Protein AF-A0A1B6GP82-F1 (afdb_monomer_lite)

Sequence (136 aa):
YDTIVSVLEVCSRIKTTEEKLFDLYRNDVAEAGSGKEQFNHHVKYNGYLEKLLQLLKVDLGKAVLPSMIPKTVEDGGPSFLNLEPEKIASSFNWSSEHLNYFKKLRNETISLWKTLEENMSYETVEESNSVSSNDN

Secondary structure (DSSP, 8-state):
------HHHHHHHHHHHHHHHHHHHHS--TTS--HHHHHHHHHHHHHHHHHHHHHHHHHTTS---GGGS-GGGSSS--GGGGS-HHHHHHHTT--HHHHHHHHHHHHHHHHHHHHHHHHHHHHHHHHHTSS-----

Organism: NCBI:txid1464854

pLDDT: mean 73.89, std 16.88, range [34.38, 93.44]

Radius of gyration: 18.1 Å; chains: 1; bounding box: 48×35×62 Å

Structure (mmCIF, N/CA/C/O backbone):
data_AF-A0A1B6GP82-F1
#
_entry.id   AF-A0A1B6GP82-F1
#
loop_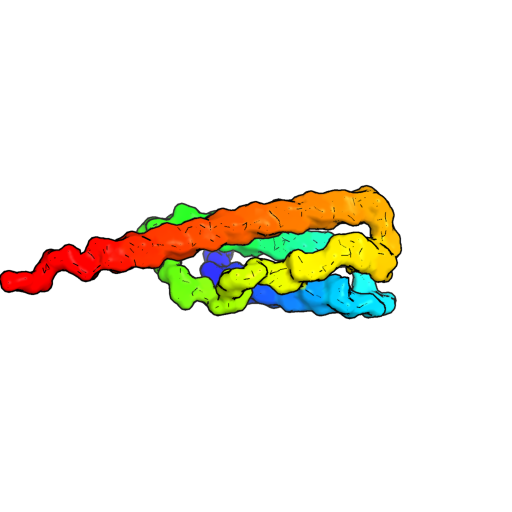
_atom_site.group_PDB
_atom_site.id
_atom_site.type_symbol
_atom_site.label_atom_id
_atom_site.label_alt_id
_atom_site.label_comp_id
_atom_site.label_asym_id
_atom_site.label_entity_id
_atom_site.label_seq_id
_atom_site.pdbx_PDB_ins_code
_atom_site.Cartn_x
_atom_site.Cartn_y
_atom_site.Cartn_z
_atom_site.occupancy
_atom_site.B_iso_or_equiv
_atom_site.auth_seq_id
_atom_site.auth_comp_id
_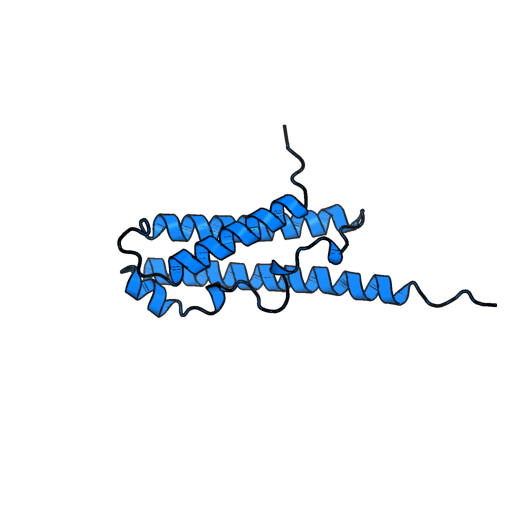atom_site.auth_asym_id
_atom_site.auth_atom_id
_atom_site.pdbx_PDB_model_num
ATOM 1 N N . TYR A 1 1 ? -11.193 24.400 2.597 1.00 34.38 1 TYR A N 1
ATOM 2 C CA . TYR A 1 1 ? -12.223 23.349 2.578 1.00 34.38 1 TYR A CA 1
ATOM 3 C C . TYR A 1 1 ? -11.522 22.031 2.849 1.00 34.38 1 TYR A C 1
ATOM 5 O O . TYR A 1 1 ? -11.133 21.361 1.903 1.00 34.38 1 TYR A O 1
ATOM 13 N N . ASP A 1 2 ? -11.282 21.705 4.120 1.00 40.44 2 ASP A N 1
ATOM 14 C CA . ASP A 1 2 ? -10.832 20.362 4.495 1.00 40.44 2 ASP A CA 1
ATOM 15 C C . ASP A 1 2 ? -12.055 19.456 4.473 1.00 40.44 2 ASP A C 1
ATOM 17 O O . ASP A 1 2 ? -12.920 19.519 5.346 1.00 40.44 2 ASP A O 1
ATOM 21 N N . THR A 1 3 ? -12.194 18.683 3.402 1.00 48.12 3 THR A N 1
ATOM 22 C CA . THR A 1 3 ? -13.202 17.631 3.339 1.00 48.12 3 THR A CA 1
ATOM 23 C C . THR A 1 3 ? -12.808 16.598 4.387 1.00 48.12 3 THR A C 1
ATOM 25 O O . THR A 1 3 ? -11.746 15.983 4.274 1.00 48.12 3 THR A O 1
ATOM 28 N N . ILE A 1 4 ? -13.628 16.435 5.426 1.00 57.75 4 ILE A N 1
ATOM 29 C CA . ILE A 1 4 ? -13.496 15.325 6.370 1.00 57.75 4 ILE A CA 1
ATOM 30 C C . ILE A 1 4 ? -13.650 14.047 5.541 1.00 57.75 4 ILE A C 1
ATOM 32 O O . ILE A 1 4 ? -14.747 13.699 5.112 1.00 57.75 4 ILE A O 1
ATOM 36 N N . VAL A 1 5 ? -12.525 13.406 5.231 1.00 66.75 5 VAL A N 1
ATOM 37 C CA . VAL A 1 5 ? -12.496 12.123 4.527 1.00 66.75 5 VAL A CA 1
ATOM 38 C C . VAL A 1 5 ? -12.845 11.061 5.558 1.00 66.75 5 VAL A C 1
ATOM 40 O O . VAL A 1 5 ? -12.137 10.928 6.553 1.00 66.75 5 VAL A O 1
ATOM 43 N N . SER A 1 6 ? -13.934 10.329 5.330 1.00 77.56 6 SER A N 1
ATOM 44 C CA . SER A 1 6 ? -14.381 9.282 6.256 1.00 77.56 6 SER A CA 1
ATOM 45 C C . SER A 1 6 ? -13.417 8.090 6.281 1.00 77.56 6 SER A C 1
ATOM 47 O O . SER A 1 6 ? -12.743 7.808 5.287 1.00 77.56 6 SER A O 1
ATOM 49 N N . VAL A 1 7 ? -13.401 7.340 7.388 1.00 78.69 7 VAL A N 1
ATOM 50 C CA . VAL A 1 7 ? -12.649 6.075 7.516 1.00 78.69 7 VAL A CA 1
ATOM 51 C C . VAL A 1 7 ? -12.961 5.123 6.356 1.00 78.69 7 VAL A C 1
ATOM 53 O O . VAL A 1 7 ? -12.046 4.608 5.719 1.00 78.69 7 VAL A O 1
ATOM 56 N N . LEU A 1 8 ? -14.242 4.972 5.999 1.00 78.75 8 LEU A N 1
ATOM 57 C CA . LEU A 1 8 ? -14.683 4.125 4.884 1.00 78.75 8 LEU A CA 1
ATOM 58 C C . LEU A 1 8 ? -14.086 4.554 3.538 1.00 78.75 8 LEU A C 1
ATOM 60 O O . LEU A 1 8 ? -13.687 3.711 2.733 1.00 78.75 8 LEU A O 1
ATOM 64 N N . GLU A 1 9 ? -13.994 5.861 3.289 1.00 83.88 9 GLU A N 1
ATOM 65 C CA . GLU A 1 9 ? -13.390 6.387 2.065 1.00 83.88 9 GLU A CA 1
ATOM 66 C C . GLU A 1 9 ? -11.885 6.095 2.012 1.00 83.88 9 GLU A C 1
ATOM 68 O O . GLU A 1 9 ? -11.373 5.702 0.961 1.00 83.88 9 GLU A O 1
ATOM 73 N N . VAL A 1 10 ? -11.172 6.235 3.136 1.00 87.00 10 VAL A N 1
ATOM 74 C CA . VAL A 1 10 ? -9.744 5.886 3.208 1.00 87.00 10 VAL A CA 1
ATOM 75 C C . VAL A 1 10 ? -9.541 4.389 2.984 1.00 87.00 10 VAL A C 1
ATOM 77 O O . VAL A 1 10 ? -8.726 4.017 2.142 1.00 87.00 10 VAL A O 1
ATOM 80 N N . CYS A 1 11 ? -10.323 3.532 3.639 1.00 84.19 11 CYS A N 1
ATOM 81 C CA . CYS A 1 11 ? -10.251 2.083 3.451 1.00 84.19 11 CYS A CA 1
ATOM 82 C C . CYS A 1 11 ? -10.537 1.659 2.002 1.00 84.19 11 CYS A C 1
ATOM 84 O O . CYS A 1 11 ? -9.839 0.810 1.449 1.00 84.19 11 CYS A O 1
ATOM 86 N N . SER A 1 12 ? -11.518 2.287 1.347 1.00 84.50 12 SER A N 1
ATOM 87 C CA . SER A 1 12 ? -11.811 2.049 -0.072 1.00 84.50 12 SER A CA 1
ATOM 88 C C . SER A 1 12 ? -10.622 2.408 -0.977 1.00 84.50 12 SER A C 1
ATOM 90 O O . SER A 1 12 ? -10.271 1.661 -1.897 1.00 84.50 12 SER A O 1
ATOM 92 N N . ARG A 1 13 ? -9.934 3.520 -0.681 1.00 89.81 13 ARG A N 1
ATOM 93 C CA . ARG A 1 13 ? -8.722 3.937 -1.405 1.00 89.81 13 ARG A CA 1
ATOM 94 C C . ARG A 1 13 ? -7.539 3.004 -1.164 1.00 89.81 13 ARG A C 1
ATOM 96 O O . ARG A 1 13 ? -6.810 2.734 -2.119 1.00 89.81 13 ARG A O 1
ATOM 103 N N . ILE A 1 14 ? -7.367 2.504 0.063 1.00 89.00 14 ILE A N 1
ATOM 104 C CA . ILE A 1 14 ? -6.367 1.477 0.401 1.00 89.00 14 ILE A CA 1
ATOM 105 C C . ILE A 1 14 ? -6.603 0.250 -0.474 1.00 89.00 14 ILE A C 1
ATOM 107 O O . ILE A 1 14 ? -5.721 -0.101 -1.252 1.00 89.00 14 ILE A O 1
ATOM 111 N N . LYS A 1 15 ? -7.815 -0.318 -0.437 1.00 86.00 15 LYS A N 1
ATOM 112 C CA . LYS A 1 15 ? -8.183 -1.507 -1.217 1.00 86.00 15 LYS A CA 1
ATOM 113 C C . LYS A 1 15 ? -7.929 -1.326 -2.713 1.00 86.00 15 LYS A C 1
ATOM 115 O O . LYS A 1 15 ? -7.219 -2.117 -3.322 1.00 86.00 15 LYS A O 1
ATOM 120 N N . THR A 1 16 ? -8.455 -0.246 -3.290 1.00 88.31 16 THR A N 1
ATOM 121 C CA . THR A 1 16 ? -8.308 0.036 -4.729 1.00 88.31 16 THR A CA 1
ATOM 122 C C . THR A 1 16 ? -6.834 0.171 -5.127 1.00 88.31 16 THR A C 1
ATOM 124 O O . THR A 1 16 ? -6.419 -0.261 -6.201 1.00 88.31 16 THR A O 1
ATOM 127 N N . THR A 1 17 ? -6.022 0.795 -4.269 1.00 89.94 17 THR A N 1
ATOM 128 C CA . THR A 1 17 ? -4.592 0.981 -4.542 1.00 89.94 17 THR A CA 1
ATOM 129 C C . THR A 1 17 ? -3.817 -0.324 -4.369 1.00 89.94 17 THR A C 1
ATOM 131 O O . THR A 1 17 ? -2.895 -0.569 -5.141 1.00 89.94 17 THR A O 1
ATOM 134 N N . GLU A 1 18 ? -4.193 -1.164 -3.404 1.00 88.75 18 GLU A N 1
ATOM 135 C CA . GLU A 1 18 ? -3.603 -2.487 -3.204 1.00 88.75 18 GLU A CA 1
ATOM 136 C C . GLU A 1 18 ? -3.832 -3.398 -4.405 1.00 88.75 18 GLU A C 1
ATOM 138 O O . GLU A 1 18 ? -2.868 -3.940 -4.936 1.00 88.75 18 GLU A O 1
ATOM 143 N N . GLU A 1 19 ? -5.083 -3.516 -4.863 1.00 86.12 19 GLU A N 1
ATOM 144 C CA . GLU A 1 19 ? -5.450 -4.312 -6.039 1.00 86.12 19 GLU A CA 1
ATOM 145 C C . GLU A 1 19 ? -4.634 -3.859 -7.255 1.00 86.12 19 GLU A C 1
ATOM 147 O O . GLU A 1 19 ? -4.006 -4.671 -7.934 1.00 86.12 19 GLU A O 1
ATOM 152 N N . LYS A 1 20 ? -4.522 -2.538 -7.456 1.00 86.50 20 LYS A N 1
ATOM 153 C CA . LYS A 1 20 ? -3.714 -1.980 -8.542 1.00 86.50 20 LYS A CA 1
ATOM 154 C C . LYS A 1 20 ? -2.223 -2.296 -8.393 1.00 86.50 20 LYS A C 1
ATOM 156 O O . LYS A 1 20 ? -1.575 -2.608 -9.386 1.00 86.50 20 LYS A O 1
ATOM 161 N N . LEU A 1 21 ? -1.656 -2.206 -7.188 1.00 87.31 21 LEU A N 1
ATOM 162 C CA . LEU A 1 21 ? -0.251 -2.553 -6.938 1.00 87.31 21 LEU A CA 1
ATOM 163 C C . LEU A 1 21 ? 0.012 -4.042 -7.156 1.00 87.31 21 LEU A C 1
ATOM 165 O O . LEU A 1 21 ? 1.030 -4.399 -7.742 1.00 87.31 21 LEU A O 1
ATOM 169 N N . PHE A 1 22 ? -0.902 -4.901 -6.712 1.00 86.69 22 PHE A N 1
ATOM 170 C CA . PHE A 1 22 ? -0.805 -6.337 -6.921 1.00 86.69 22 PHE A CA 1
ATOM 171 C C . PHE A 1 22 ? -0.835 -6.680 -8.412 1.00 86.69 22 PHE A C 1
ATOM 173 O O . PHE A 1 22 ? 0.049 -7.392 -8.886 1.00 86.69 22 PHE A O 1
ATOM 180 N N . ASP A 1 23 ? -1.778 -6.111 -9.164 1.00 84.06 23 ASP A N 1
ATOM 181 C CA . ASP A 1 23 ? -1.872 -6.312 -10.610 1.00 84.06 23 ASP A CA 1
ATOM 182 C C . ASP A 1 23 ? -0.646 -5.774 -11.351 1.00 84.06 23 ASP A C 1
ATOM 184 O O . ASP A 1 23 ? -0.144 -6.441 -12.258 1.00 84.06 23 ASP A O 1
ATOM 188 N N . LEU A 1 24 ? -0.137 -4.602 -10.951 1.00 82.69 24 LEU A N 1
ATOM 189 C CA . LEU A 1 24 ? 1.073 -4.010 -11.524 1.00 82.69 24 LEU A CA 1
ATOM 190 C C . LEU A 1 24 ? 2.302 -4.882 -11.274 1.00 82.69 24 LEU A C 1
ATOM 192 O O . LEU A 1 24 ? 3.076 -5.100 -12.192 1.00 82.69 24 LEU A O 1
ATOM 196 N N . TYR A 1 25 ? 2.507 -5.378 -10.053 1.00 84.88 25 TYR A N 1
ATOM 197 C CA . TYR A 1 25 ? 3.708 -6.149 -9.725 1.00 84.88 25 TYR A CA 1
ATOM 198 C C . TYR A 1 25 ? 3.642 -7.613 -10.166 1.00 84.88 25 TYR A C 1
ATOM 200 O O . TYR A 1 25 ? 4.687 -8.236 -10.350 1.00 84.88 25 TYR A O 1
ATOM 208 N N . ARG A 1 26 ? 2.440 -8.183 -10.309 1.00 81.50 26 ARG A N 1
ATOM 209 C CA . ARG A 1 26 ? 2.250 -9.572 -10.747 1.00 81.50 26 ARG A CA 1
ATOM 210 C C . ARG A 1 26 ? 2.359 -9.728 -12.259 1.00 81.50 26 ARG A C 1
ATOM 212 O O . ARG A 1 26 ? 2.829 -10.766 -12.721 1.00 81.50 26 ARG A O 1
ATOM 219 N N . ASN A 1 27 ? 1.866 -8.755 -13.017 1.00 71.81 27 ASN A N 1
ATOM 220 C CA . ASN A 1 27 ? 1.828 -8.845 -14.466 1.00 71.81 27 ASN A CA 1
ATOM 221 C C . ASN A 1 27 ? 3.053 -8.136 -15.056 1.00 71.81 27 ASN A C 1
ATOM 223 O O . ASN A 1 27 ? 3.270 -6.952 -14.814 1.00 71.81 27 ASN A O 1
ATOM 227 N N . ASP A 1 28 ? 3.825 -8.854 -15.872 1.00 61.53 28 ASP A N 1
ATOM 228 C CA . ASP A 1 28 ? 4.913 -8.311 -16.699 1.00 61.53 28 ASP A CA 1
ATOM 229 C C . ASP A 1 28 ? 4.322 -7.546 -17.897 1.00 61.53 28 ASP A C 1
ATOM 231 O O . ASP A 1 28 ? 4.482 -7.906 -19.065 1.00 61.53 28 ASP A O 1
ATOM 235 N N . VAL A 1 29 ? 3.460 -6.569 -17.605 1.00 54.28 29 VAL A N 1
ATOM 236 C CA . VAL A 1 29 ? 2.734 -5.834 -18.636 1.00 54.28 29 VAL A CA 1
ATOM 237 C C . VAL A 1 29 ? 3.738 -4.936 -19.342 1.00 54.28 29 VAL A C 1
ATOM 239 O O . VAL A 1 29 ? 4.204 -3.953 -18.776 1.00 54.28 29 VAL A O 1
ATOM 242 N N . ALA A 1 30 ? 4.013 -5.235 -20.612 1.00 47.81 30 ALA A N 1
ATOM 243 C CA . ALA A 1 30 ? 4.798 -4.386 -21.511 1.00 47.81 30 ALA A CA 1
ATOM 244 C C . ALA A 1 30 ? 4.240 -2.945 -21.638 1.00 47.81 30 ALA A C 1
ATOM 246 O O . ALA A 1 30 ? 4.931 -2.056 -22.130 1.00 47.81 30 ALA A O 1
ATOM 247 N N . GLU A 1 31 ? 3.003 -2.717 -21.178 1.00 49.84 31 GLU A N 1
ATOM 248 C CA . GLU A 1 31 ? 2.322 -1.418 -21.098 1.00 49.84 31 GLU A CA 1
ATOM 249 C C . GLU A 1 31 ? 2.240 -0.829 -19.677 1.00 49.84 31 GLU A C 1
ATOM 251 O O . GLU A 1 31 ? 1.752 0.291 -19.515 1.00 49.84 31 GLU A O 1
ATOM 256 N N . ALA A 1 32 ? 2.690 -1.537 -18.634 1.00 50.09 32 ALA A N 1
ATOM 257 C CA . ALA A 1 32 ? 2.695 -0.985 -17.285 1.00 50.09 32 ALA A CA 1
ATOM 258 C C . ALA A 1 32 ? 3.711 0.151 -17.252 1.00 50.09 32 ALA A C 1
ATOM 260 O O . ALA A 1 32 ? 4.904 -0.059 -17.471 1.00 50.09 32 ALA A O 1
ATOM 261 N N . GLY A 1 33 ? 3.212 1.367 -17.032 1.00 55.97 33 GLY A N 1
ATOM 262 C CA . GLY A 1 33 ? 4.000 2.586 -17.067 1.00 55.97 33 GLY A CA 1
ATOM 263 C C . GLY A 1 33 ? 5.290 2.497 -16.252 1.00 55.97 33 GLY A C 1
ATOM 264 O O . GLY A 1 33 ? 5.460 1.645 -15.380 1.00 55.97 33 GLY A O 1
ATOM 265 N N . SER A 1 34 ? 6.214 3.411 -16.568 1.00 62.78 34 SER A N 1
ATOM 266 C CA . SER A 1 34 ? 7.568 3.491 -15.999 1.00 62.78 34 SER A CA 1
ATOM 267 C C . SER A 1 34 ? 7.612 3.173 -14.499 1.00 62.78 34 SER A C 1
ATOM 269 O O . SER A 1 34 ? 6.676 3.529 -13.787 1.00 62.78 34 SER A O 1
ATOM 271 N N . GLY A 1 35 ? 8.723 2.631 -13.980 1.00 66.62 35 GLY A N 1
ATOM 272 C CA . GLY A 1 35 ? 8.888 2.358 -12.539 1.00 66.62 35 GLY A CA 1
ATOM 273 C C . GLY A 1 35 ? 8.430 3.508 -11.621 1.00 66.62 35 GLY A C 1
ATOM 274 O O . GLY A 1 35 ? 7.875 3.276 -10.553 1.00 66.62 35 GLY A O 1
ATOM 275 N N . LYS A 1 36 ? 8.522 4.760 -12.088 1.00 72.12 36 LYS A N 1
ATOM 276 C CA . LYS A 1 36 ? 7.954 5.950 -11.438 1.00 72.12 36 LYS A CA 1
ATOM 277 C C . LYS A 1 36 ? 6.450 5.853 -11.118 1.00 72.12 36 LYS A C 1
ATOM 279 O O . LYS A 1 36 ? 6.034 6.300 -10.054 1.00 72.12 36 LYS A O 1
ATOM 284 N N . GLU A 1 37 ? 5.620 5.314 -12.007 1.00 76.88 37 GLU A N 1
ATOM 285 C CA . GLU A 1 37 ? 4.179 5.138 -11.775 1.00 76.88 37 GLU A CA 1
ATOM 286 C C . GLU A 1 37 ? 3.909 4.108 -10.672 1.00 76.88 37 GLU A C 1
ATOM 288 O O . GLU A 1 37 ? 3.084 4.351 -9.790 1.00 76.88 37 GLU A O 1
ATOM 293 N N . GLN A 1 38 ? 4.670 3.015 -10.666 1.00 77.06 38 GLN A N 1
ATOM 294 C CA . GLN A 1 38 ? 4.591 1.958 -9.654 1.00 77.06 38 GLN A CA 1
ATOM 295 C C . GLN A 1 38 ? 4.952 2.516 -8.267 1.00 77.06 38 GLN A C 1
ATOM 297 O O . GLN A 1 38 ? 4.191 2.376 -7.308 1.00 77.06 38 GLN A O 1
ATOM 302 N N . PHE A 1 39 ? 6.041 3.287 -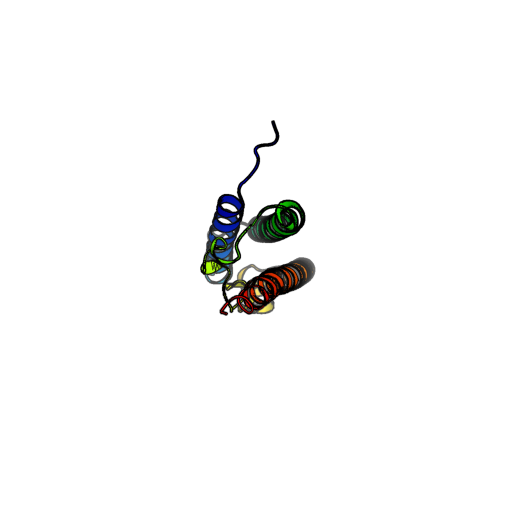8.192 1.00 84.69 39 PHE A N 1
ATOM 303 C CA . PHE A 1 39 ? 6.435 4.013 -6.984 1.00 84.69 39 PHE A CA 1
ATOM 304 C C . PHE A 1 39 ? 5.379 5.006 -6.508 1.00 84.69 39 PHE A C 1
ATOM 306 O O . PHE A 1 39 ? 5.060 5.043 -5.322 1.00 84.69 39 PHE A O 1
ATOM 313 N N . ASN A 1 40 ? 4.795 5.785 -7.419 1.00 87.31 40 ASN A N 1
ATOM 314 C CA . ASN A 1 40 ? 3.741 6.730 -7.063 1.00 87.31 40 ASN A CA 1
ATOM 315 C C . ASN A 1 40 ? 2.521 6.021 -6.460 1.00 87.31 40 ASN A C 1
ATOM 317 O O . ASN A 1 40 ? 1.892 6.559 -5.549 1.00 87.31 40 ASN A O 1
ATOM 321 N N . HIS A 1 41 ? 2.176 4.829 -6.950 1.00 88.75 41 HIS A N 1
ATOM 322 C CA . HIS A 1 41 ? 1.104 4.025 -6.371 1.00 88.75 41 HIS A CA 1
ATOM 323 C C . HIS A 1 41 ? 1.458 3.501 -4.977 1.00 88.75 41 HIS A C 1
ATOM 325 O O . HIS A 1 41 ? 0.625 3.596 -4.077 1.00 88.75 41 HIS A O 1
ATOM 331 N N . HIS A 1 42 ? 2.691 3.043 -4.761 1.00 90.62 42 HIS A N 1
ATOM 332 C CA . HIS A 1 42 ? 3.145 2.572 -3.448 1.00 90.62 42 HIS A CA 1
ATOM 333 C C . HIS A 1 42 ? 3.195 3.713 -2.424 1.00 90.62 42 HIS A C 1
ATOM 335 O O . HIS A 1 42 ? 2.688 3.580 -1.314 1.00 90.62 42 HIS A O 1
ATOM 341 N N . VAL A 1 43 ? 3.701 4.885 -2.813 1.00 92.31 43 VAL A N 1
ATOM 342 C CA . VAL A 1 43 ? 3.693 6.084 -1.959 1.00 92.31 43 VAL A CA 1
ATOM 343 C C . VAL A 1 43 ? 2.264 6.490 -1.592 1.00 92.31 43 VAL A C 1
ATOM 345 O O . VAL A 1 43 ? 1.991 6.782 -0.430 1.00 92.31 43 VAL A O 1
ATOM 348 N N . LYS A 1 44 ? 1.323 6.464 -2.549 1.00 93.25 44 LYS A N 1
ATOM 349 C CA . LYS A 1 44 ? -0.100 6.720 -2.264 1.00 93.25 44 LYS A CA 1
ATOM 350 C C . LYS A 1 44 ? -0.673 5.707 -1.277 1.00 93.25 44 LYS A C 1
ATOM 352 O O . LYS A 1 44 ? -1.403 6.109 -0.378 1.00 93.25 44 LYS A O 1
ATOM 357 N N . TYR A 1 45 ? -0.327 4.430 -1.430 1.00 92.81 45 TYR A N 1
ATOM 358 C CA . TYR A 1 45 ? -0.749 3.376 -0.511 1.00 92.81 45 TYR A CA 1
ATOM 359 C C . TYR A 1 45 ? -0.286 3.665 0.921 1.00 92.81 45 TYR A C 1
ATOM 361 O O . TYR A 1 45 ? -1.122 3.733 1.820 1.00 92.81 45 TYR A O 1
ATOM 369 N N . ASN A 1 46 ? 1.006 3.954 1.119 1.00 93.44 46 ASN A N 1
ATOM 370 C CA . ASN A 1 46 ? 1.540 4.330 2.434 1.00 93.44 46 ASN A CA 1
ATOM 371 C C . ASN A 1 46 ? 0.842 5.577 2.992 1.00 93.44 46 ASN A C 1
ATOM 373 O O . ASN A 1 46 ? 0.424 5.571 4.145 1.00 93.44 46 ASN A O 1
ATOM 377 N N . GLY A 1 47 ? 0.621 6.604 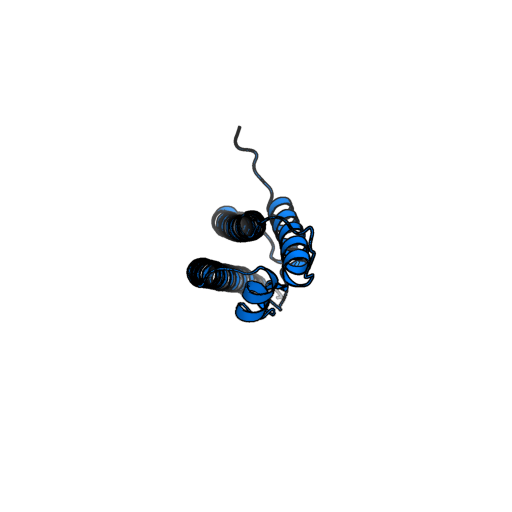2.166 1.00 93.38 47 GLY A N 1
ATOM 378 C CA . GLY A 1 47 ? -0.100 7.809 2.586 1.00 93.38 47 GLY A CA 1
ATOM 379 C C . GLY A 1 47 ? -1.549 7.541 3.014 1.00 93.38 47 GLY A C 1
ATOM 380 O O . GLY A 1 47 ? -2.061 8.203 3.916 1.00 93.38 47 GLY A O 1
ATOM 381 N N . TYR A 1 48 ? -2.228 6.557 2.414 1.00 91.88 48 TYR A N 1
ATOM 382 C CA . TYR A 1 48 ? -3.558 6.147 2.869 1.00 91.88 48 TYR A CA 1
ATOM 383 C C . TYR A 1 48 ? -3.513 5.343 4.172 1.00 91.88 48 TYR A C 1
ATOM 385 O O . TYR A 1 48 ? -4.369 5.575 5.023 1.00 91.88 48 TYR A O 1
ATOM 393 N N . LEU A 1 49 ? -2.513 4.475 4.373 1.00 89.94 49 LEU A N 1
ATOM 394 C CA . LEU A 1 49 ? -2.303 3.794 5.659 1.00 89.94 49 LEU A CA 1
ATOM 395 C C . LEU A 1 49 ? -2.023 4.796 6.788 1.00 89.94 49 LEU A C 1
ATOM 397 O O . LEU A 1 49 ? -2.630 4.716 7.851 1.00 89.94 49 LEU A O 1
ATOM 401 N N . GLU A 1 50 ? -1.155 5.782 6.548 1.00 91.25 50 GLU A N 1
ATOM 402 C CA . GLU A 1 50 ? -0.872 6.861 7.502 1.00 91.25 50 GLU A CA 1
ATOM 403 C C . GLU A 1 50 ? -2.123 7.672 7.828 1.00 91.25 50 GLU A C 1
ATOM 405 O O . GLU A 1 50 ? -2.378 7.987 8.991 1.00 91.25 50 GLU A O 1
ATOM 410 N N . LYS A 1 51 ? -2.932 7.990 6.813 1.00 89.12 51 LYS A N 1
ATOM 411 C CA . LYS A 1 51 ? -4.188 8.708 7.020 1.00 89.12 51 LYS A CA 1
ATOM 412 C C . LYS A 1 51 ? -5.182 7.881 7.831 1.00 89.12 51 LYS A C 1
ATOM 414 O O . LYS A 1 51 ? -5.842 8.439 8.701 1.00 89.12 51 LYS A O 1
ATOM 419 N N . LEU A 1 52 ? -5.269 6.573 7.587 1.00 86.38 52 LEU A N 1
ATOM 420 C CA . LEU A 1 52 ? -6.099 5.677 8.389 1.00 86.38 52 LEU A CA 1
ATOM 421 C C . LEU A 1 52 ? -5.612 5.635 9.844 1.00 86.38 52 LEU A C 1
ATOM 423 O O . LEU A 1 52 ? -6.421 5.803 10.748 1.00 86.38 52 LEU A O 1
ATOM 427 N N . LEU A 1 53 ? -4.300 5.525 10.076 1.00 85.31 53 LEU A N 1
ATOM 428 C CA . LEU A 1 53 ? -3.709 5.602 11.418 1.00 85.31 53 LEU A CA 1
ATOM 429 C C . LEU A 1 53 ? -4.025 6.922 12.124 1.00 85.31 53 LEU A C 1
ATOM 431 O O . LEU A 1 53 ? -4.310 6.926 13.318 1.00 85.31 53 LEU A O 1
ATOM 435 N N . GLN A 1 54 ? -3.951 8.049 11.414 1.00 85.62 54 GLN A N 1
ATOM 436 C CA . GLN A 1 54 ? -4.300 9.355 11.974 1.00 85.62 54 GLN A CA 1
ATOM 437 C C . GLN A 1 54 ? -5.781 9.430 12.339 1.00 85.62 54 GLN A C 1
ATOM 439 O O . GLN A 1 54 ? -6.102 9.908 13.422 1.00 85.62 54 GLN A O 1
ATOM 444 N N . LEU A 1 55 ? -6.667 8.942 11.465 1.00 80.19 55 LEU A N 1
ATOM 445 C CA . LEU A 1 55 ? -8.101 8.895 11.741 1.00 80.19 55 LEU A CA 1
ATOM 446 C C . LEU A 1 55 ? -8.398 8.022 12.959 1.00 80.19 55 LEU A C 1
ATOM 448 O O . LEU A 1 55 ? -9.097 8.481 13.848 1.00 80.19 55 LEU A O 1
ATOM 452 N N . LEU A 1 56 ? -7.789 6.838 13.066 1.00 76.69 56 LEU A N 1
ATOM 453 C CA . LEU A 1 56 ? -7.929 5.989 14.251 1.00 76.69 56 LEU A CA 1
ATOM 454 C C . LEU A 1 56 ? -7.431 6.705 15.512 1.00 76.69 56 LEU A C 1
ATOM 456 O O . LEU A 1 56 ? -8.141 6.760 16.503 1.00 76.69 56 LEU A O 1
ATOM 460 N N . LYS A 1 57 ? -6.268 7.365 15.469 1.00 75.81 57 LYS A N 1
ATOM 461 C CA . LYS A 1 57 ? -5.730 8.125 16.615 1.00 75.81 57 LYS A CA 1
ATOM 462 C C . LYS A 1 57 ? -6.585 9.319 17.044 1.00 75.81 57 LYS A C 1
ATOM 464 O O . LYS A 1 57 ? -6.606 9.641 18.228 1.00 75.81 57 LYS A O 1
ATOM 469 N N . VAL A 1 58 ? -7.232 10.005 16.103 1.00 70.75 58 VAL A N 1
ATOM 470 C CA . VAL A 1 58 ? -8.047 11.203 16.372 1.00 70.75 58 VAL A CA 1
ATOM 471 C C . VAL A 1 58 ? -9.481 10.830 16.764 1.00 70.75 58 VAL A C 1
ATOM 473 O O . VAL A 1 58 ? -10.031 11.434 17.684 1.00 70.75 58 VAL A O 1
ATOM 476 N N . ASP A 1 59 ? -10.065 9.820 16.116 1.00 60.44 59 ASP A N 1
ATOM 477 C CA . ASP A 1 59 ? -11.425 9.332 16.374 1.00 60.44 59 ASP A CA 1
ATOM 478 C C . ASP A 1 59 ? -11.491 8.194 17.412 1.00 60.44 59 ASP A C 1
ATOM 480 O O . ASP A 1 59 ? -12.585 7.752 17.750 1.00 60.44 59 ASP A O 1
ATOM 484 N N . LEU A 1 60 ? -10.373 7.803 18.037 1.00 51.66 60 LEU A N 1
ATOM 485 C CA . LEU A 1 60 ? -10.351 7.010 19.282 1.00 51.66 60 LEU A CA 1
ATOM 486 C C . LEU A 1 60 ? -11.103 7.705 20.445 1.00 51.66 60 LEU A C 1
ATOM 488 O O . LEU A 1 60 ? -11.381 7.096 21.471 1.00 51.66 60 LEU A O 1
ATOM 492 N N . GLY A 1 61 ? -11.492 8.979 20.286 1.00 46.12 61 GLY A N 1
ATOM 493 C CA . GLY A 1 61 ? -12.454 9.662 21.161 1.00 46.12 61 GLY A CA 1
ATOM 494 C C . GLY A 1 61 ? -13.933 9.520 20.756 1.00 46.12 61 GLY A C 1
ATOM 495 O O . GLY A 1 61 ? -14.804 9.971 21.501 1.00 46.12 61 GLY A O 1
ATOM 496 N N . LYS A 1 62 ? -14.238 8.957 19.577 1.00 48.69 62 LYS A N 1
ATOM 497 C CA . LYS A 1 62 ? -15.580 8.816 18.982 1.00 48.69 62 LYS A CA 1
ATOM 498 C C . LYS A 1 62 ? -15.693 7.578 18.065 1.00 48.69 62 LYS A C 1
ATOM 500 O O . LYS A 1 62 ? -16.005 7.708 16.888 1.00 48.69 62 LYS A O 1
ATOM 505 N N . ALA A 1 63 ? -15.529 6.383 18.631 1.00 52.84 63 ALA A N 1
ATOM 506 C CA . ALA A 1 63 ? -16.116 5.136 18.119 1.00 52.84 63 ALA A CA 1
ATOM 507 C C . ALA A 1 63 ? -15.898 4.828 16.617 1.00 52.84 63 ALA A C 1
ATOM 509 O O . ALA A 1 63 ? -16.864 4.621 15.875 1.00 52.84 63 ALA A O 1
ATOM 510 N N . VAL A 1 64 ? -14.646 4.738 16.153 1.00 55.97 64 VAL A N 1
ATOM 511 C CA . VAL A 1 64 ? -14.368 3.978 14.921 1.00 55.97 64 VAL A CA 1
ATOM 512 C C . VAL A 1 64 ? -14.352 2.509 15.303 1.00 55.97 64 VAL A C 1
ATOM 514 O O . VAL A 1 64 ? -13.322 1.990 15.690 1.00 55.97 64 VAL A O 1
ATOM 517 N N . LEU A 1 65 ? -15.500 1.834 15.216 1.00 56.62 65 LEU A N 1
ATOM 518 C CA . LEU A 1 65 ? -15.543 0.402 15.506 1.00 56.62 65 LEU A CA 1
ATOM 519 C C . LEU A 1 65 ? -14.619 -0.338 14.522 1.00 56.62 65 LEU A C 1
ATOM 521 O O . LEU A 1 65 ? -14.744 -0.104 13.313 1.00 56.62 65 LEU A O 1
ATOM 525 N N . PRO A 1 66 ? -13.771 -1.282 14.972 1.00 58.22 66 PRO A N 1
ATOM 526 C CA . PRO A 1 66 ? -12.953 -2.114 14.087 1.00 58.22 66 PRO A CA 1
ATOM 527 C C . PRO A 1 66 ? -13.787 -2.811 12.999 1.00 58.22 66 PRO A C 1
ATOM 529 O O . PRO A 1 66 ? -13.319 -3.021 11.885 1.00 58.22 66 PRO A O 1
ATOM 532 N N . SER A 1 67 ? -15.074 -3.063 13.272 1.00 55.38 67 SER A N 1
ATOM 533 C CA . SER A 1 67 ? -16.062 -3.591 12.320 1.00 55.38 67 SER A CA 1
ATOM 534 C C . SER A 1 67 ? -16.370 -2.681 11.117 1.00 55.38 67 SER A C 1
ATOM 536 O O . SER A 1 67 ? -16.918 -3.155 10.120 1.00 55.38 67 SER A O 1
ATOM 538 N N . MET A 1 68 ? -16.031 -1.388 11.178 1.00 57.91 68 MET A N 1
ATOM 539 C CA . MET A 1 68 ? -16.134 -0.448 10.055 1.00 57.91 68 MET A CA 1
ATOM 540 C C . MET A 1 68 ? -14.928 -0.500 9.121 1.00 57.91 68 MET A C 1
ATOM 542 O O . MET A 1 68 ? -15.005 0.008 7.998 1.00 57.91 68 MET A O 1
ATOM 546 N N . ILE A 1 69 ? -13.820 -1.102 9.552 1.00 64.50 69 ILE A N 1
ATOM 547 C CA . ILE A 1 69 ? -12.673 -1.330 8.686 1.00 64.50 69 ILE A CA 1
ATOM 548 C C . ILE A 1 69 ? -13.011 -2.557 7.827 1.00 64.50 69 ILE A C 1
ATOM 550 O O . ILE A 1 69 ? -13.245 -3.640 8.357 1.00 64.50 69 ILE A O 1
ATOM 554 N N . PRO A 1 70 ? -13.117 -2.412 6.492 1.00 56.00 70 PRO A N 1
ATOM 555 C CA . PRO A 1 70 ? -13.502 -3.514 5.626 1.00 56.00 70 PRO A CA 1
ATOM 556 C C . PRO A 1 70 ? -12.548 -4.697 5.772 1.00 56.00 70 PRO A C 1
ATOM 558 O O . PRO A 1 70 ? -11.336 -4.497 5.798 1.00 56.00 70 PRO A O 1
ATOM 561 N N . LYS A 1 71 ? -13.093 -5.916 5.692 1.00 52.97 71 LYS A N 1
ATOM 562 C CA . LYS A 1 71 ? -12.353 -7.192 5.707 1.00 52.97 71 LYS A CA 1
ATOM 563 C C . LYS A 1 71 ? -11.152 -7.282 4.769 1.00 52.97 71 LYS A C 1
ATOM 565 O O . LYS A 1 71 ? -10.284 -8.120 4.922 1.00 52.97 71 LYS A O 1
ATOM 570 N N . THR A 1 72 ? -11.090 -6.436 3.750 1.00 48.47 72 THR A N 1
ATOM 571 C CA . THR A 1 72 ? -9.908 -6.319 2.888 1.00 48.47 72 THR A CA 1
ATOM 572 C C . THR A 1 72 ? -8.661 -5.821 3.603 1.00 48.47 72 THR A C 1
ATOM 574 O O . THR A 1 72 ? -7.585 -5.910 3.031 1.00 48.47 72 THR A O 1
ATOM 577 N N . VAL A 1 73 ? -8.801 -5.311 4.826 1.00 52.38 73 VAL A N 1
ATOM 578 C CA . VAL A 1 73 ? -7.684 -5.003 5.711 1.00 52.38 73 VAL A CA 1
ATOM 579 C C . VAL A 1 73 ? -7.352 -6.211 6.630 1.00 52.38 73 VAL A C 1
ATOM 581 O O . VAL A 1 73 ? -6.476 -6.109 7.473 1.00 52.38 73 VAL A O 1
ATOM 584 N N . GLU A 1 74 ? -8.026 -7.365 6.510 1.00 51.03 74 GLU A N 1
ATOM 585 C CA . GLU A 1 74 ? -7.885 -8.492 7.454 1.00 51.03 74 GLU A CA 1
ATOM 586 C C . GLU A 1 74 ? -6.703 -9.440 7.150 1.00 51.03 74 GLU A C 1
ATOM 588 O O . GLU A 1 74 ? -6.463 -9.872 6.018 1.00 51.03 74 GLU A O 1
ATOM 593 N N . ASP A 1 75 ? -6.024 -9.797 8.245 1.00 50.25 75 ASP A N 1
ATOM 594 C CA . ASP A 1 75 ? -5.219 -10.986 8.571 1.00 50.25 75 ASP A CA 1
ATOM 595 C C . ASP A 1 75 ? -3.939 -11.313 7.782 1.00 50.25 75 ASP A C 1
ATOM 597 O O . ASP A 1 75 ? -3.050 -11.970 8.328 1.00 50.25 75 ASP A O 1
ATOM 601 N N . GLY A 1 76 ? -3.798 -10.895 6.522 1.00 52.66 76 GLY A N 1
ATOM 602 C CA . GLY A 1 76 ? -2.652 -11.287 5.679 1.00 52.66 76 GLY A CA 1
ATOM 603 C C . GLY A 1 76 ? -1.598 -10.206 5.435 1.00 52.66 76 GLY A C 1
ATOM 604 O O . GLY A 1 76 ? -0.508 -10.505 4.936 1.00 52.66 76 GLY A O 1
ATOM 605 N N . GLY A 1 77 ? -1.927 -8.950 5.736 1.00 66.25 77 GLY A N 1
ATOM 606 C CA . GLY A 1 77 ? -1.201 -7.798 5.212 1.00 66.25 77 GLY A CA 1
ATOM 607 C C . GLY A 1 77 ? -1.397 -7.589 3.703 1.00 66.25 77 GLY A C 1
ATOM 608 O O . GLY A 1 77 ? -2.012 -8.417 3.026 1.00 66.25 77 GLY A O 1
ATOM 609 N N . PRO A 1 78 ? -0.879 -6.476 3.152 1.00 79.31 78 PRO A N 1
ATOM 610 C CA . PRO A 1 78 ? -1.062 -6.150 1.745 1.00 79.31 78 PRO A CA 1
ATOM 611 C C . PRO A 1 78 ? -0.559 -7.276 0.838 1.00 79.31 78 PRO A C 1
ATOM 613 O O . PRO A 1 78 ? 0.613 -7.653 0.879 1.00 79.31 78 PRO A O 1
ATOM 616 N N . SER A 1 79 ? -1.431 -7.782 -0.0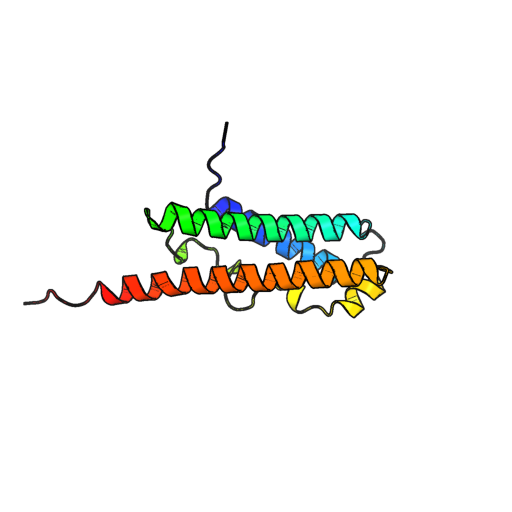28 1.00 79.75 79 SER A N 1
ATOM 617 C CA . SER A 1 79 ? -1.197 -8.951 -0.891 1.00 79.75 79 SER A CA 1
ATOM 618 C C . SER A 1 79 ? 0.073 -8.855 -1.744 1.00 79.75 79 SER A C 1
ATOM 620 O O . SER A 1 79 ? 0.780 -9.848 -1.949 1.00 79.75 79 SER A O 1
ATOM 622 N N . PHE A 1 80 ? 0.419 -7.650 -2.198 1.00 81.75 80 PHE A N 1
ATOM 623 C CA . PHE A 1 80 ? 1.625 -7.394 -2.982 1.00 81.75 80 PHE A CA 1
ATOM 624 C C . PHE A 1 80 ? 2.936 -7.565 -2.194 1.00 81.75 80 PHE A C 1
ATOM 626 O O . PHE A 1 80 ? 3.999 -7.729 -2.796 1.00 81.75 80 PHE A O 1
ATOM 633 N N . LEU A 1 81 ? 2.886 -7.583 -0.858 1.00 82.88 81 LEU A N 1
ATOM 634 C CA . LEU A 1 81 ? 4.040 -7.882 -0.007 1.00 82.88 81 LEU A CA 1
ATOM 635 C C . LEU A 1 81 ? 4.447 -9.359 -0.037 1.00 82.88 81 LEU A C 1
ATOM 637 O O . LEU A 1 81 ? 5.502 -9.690 0.495 1.00 82.88 81 LEU A O 1
ATOM 641 N N . ASN A 1 82 ? 3.673 -10.242 -0.666 1.00 83.69 82 ASN A N 1
ATOM 642 C CA . ASN A 1 82 ? 4.071 -11.638 -0.869 1.00 83.69 82 ASN A CA 1
ATOM 643 C C . ASN A 1 82 ? 4.936 -11.833 -2.123 1.00 83.69 82 ASN A C 1
ATOM 645 O O . ASN A 1 82 ? 5.517 -12.896 -2.326 1.00 83.69 82 ASN A O 1
ATOM 649 N N . LEU A 1 83 ? 5.044 -10.808 -2.968 1.00 84.38 83 LEU A N 1
ATOM 650 C CA . LEU A 1 83 ? 5.859 -10.846 -4.177 1.00 84.38 83 LEU A CA 1
ATOM 651 C C . LEU A 1 83 ? 7.332 -10.585 -3.835 1.00 84.38 83 LEU A C 1
ATOM 653 O O . LEU A 1 83 ? 7.641 -9.761 -2.971 1.00 84.38 83 LEU A O 1
ATOM 657 N N . GLU A 1 84 ? 8.265 -11.260 -4.504 1.00 88.44 84 GLU A N 1
ATOM 658 C CA . GLU A 1 84 ? 9.705 -11.058 -4.280 1.00 88.44 84 GLU A CA 1
ATOM 659 C C . GLU A 1 84 ? 10.185 -9.736 -4.917 1.00 88.44 84 GLU A C 1
ATOM 661 O O . GLU A 1 84 ? 10.042 -9.569 -6.133 1.00 88.44 84 GLU A O 1
ATOM 666 N N . PRO A 1 85 ? 10.784 -8.803 -4.145 1.00 87.94 85 PRO A N 1
ATOM 667 C CA . PRO A 1 85 ? 11.285 -7.528 -4.669 1.00 87.94 85 PRO A CA 1
ATOM 668 C C . PRO A 1 85 ? 12.239 -7.667 -5.859 1.00 87.94 85 PRO A C 1
ATOM 670 O O . PRO A 1 85 ? 12.194 -6.869 -6.790 1.00 87.94 85 PRO A O 1
ATOM 673 N N . GLU A 1 86 ? 13.106 -8.674 -5.828 1.00 90.25 86 GLU A N 1
ATOM 674 C CA . GLU A 1 86 ? 14.125 -8.938 -6.842 1.00 90.25 86 GLU A CA 1
ATOM 675 C C . GLU A 1 86 ? 13.507 -9.394 -8.166 1.00 90.25 86 GLU A C 1
ATOM 677 O O . GLU A 1 86 ? 13.987 -9.010 -9.234 1.00 90.25 86 GLU A O 1
ATOM 682 N N . LYS A 1 87 ? 12.420 -10.173 -8.106 1.00 87.75 87 LYS A N 1
ATOM 683 C CA . LYS A 1 87 ? 11.664 -10.587 -9.294 1.00 87.75 87 LYS A CA 1
ATOM 684 C C . LYS A 1 87 ? 10.958 -9.393 -9.924 1.00 87.75 87 LYS A C 1
ATOM 686 O O . LYS A 1 87 ? 11.104 -9.186 -11.121 1.00 87.75 87 LYS A O 1
ATOM 691 N N . ILE A 1 88 ? 10.298 -8.565 -9.109 1.00 85.94 88 ILE A N 1
ATOM 692 C CA . ILE A 1 88 ? 9.655 -7.323 -9.568 1.00 85.94 88 ILE A CA 1
ATOM 693 C C . ILE A 1 88 ? 10.684 -6.414 -10.248 1.00 85.94 88 ILE A C 1
ATOM 695 O O . ILE A 1 88 ? 10.492 -5.988 -11.384 1.00 85.94 88 ILE A O 1
ATOM 699 N N . ALA A 1 89 ? 11.811 -6.153 -9.582 1.00 87.31 89 ALA A N 1
ATOM 700 C CA . ALA A 1 89 ? 12.866 -5.310 -10.131 1.00 87.31 89 ALA A CA 1
ATOM 701 C C . ALA A 1 89 ? 13.410 -5.840 -11.461 1.00 87.31 89 ALA A C 1
ATOM 703 O O . ALA A 1 89 ? 13.700 -5.048 -12.356 1.00 87.31 89 ALA A O 1
ATOM 704 N N . SER A 1 90 ? 13.525 -7.163 -11.590 1.00 85.88 90 SER A N 1
ATOM 705 C CA . SER A 1 90 ? 13.986 -7.808 -12.819 1.00 85.88 90 SER A CA 1
ATOM 706 C C . SER A 1 90 ? 12.974 -7.646 -13.956 1.00 85.88 90 SER A C 1
ATOM 708 O O . SER A 1 90 ? 13.374 -7.265 -15.051 1.00 85.88 90 SER A O 1
ATOM 710 N N . SER A 1 91 ? 11.675 -7.848 -13.699 1.00 82.88 91 SER A N 1
ATOM 711 C CA . SER A 1 91 ? 10.603 -7.632 -14.689 1.00 82.88 91 SER A CA 1
ATOM 712 C C . SER A 1 91 ? 10.569 -6.193 -15.211 1.00 82.88 91 SER A C 1
ATOM 714 O O . SER A 1 91 ? 10.388 -5.959 -16.400 1.00 82.88 91 SER A O 1
ATOM 716 N N . PHE A 1 92 ? 10.839 -5.213 -14.347 1.00 79.75 92 PHE A N 1
ATOM 717 C CA . PHE A 1 92 ? 10.810 -3.796 -14.721 1.00 79.75 92 PHE A CA 1
ATOM 718 C C . PHE A 1 92 ? 12.177 -3.183 -15.051 1.00 79.75 92 PHE A C 1
ATOM 720 O O . PHE A 1 92 ? 12.271 -1.963 -15.207 1.00 79.75 92 PHE A O 1
ATOM 727 N N . ASN A 1 93 ? 13.237 -3.992 -15.163 1.00 83.44 93 ASN A N 1
ATOM 728 C CA . ASN A 1 93 ? 14.613 -3.534 -15.403 1.00 83.44 93 ASN A CA 1
ATOM 729 C C . ASN A 1 93 ? 15.053 -2.391 -14.466 1.00 83.44 93 ASN A C 1
ATOM 731 O O . ASN A 1 93 ? 15.689 -1.418 -14.880 1.00 83.44 93 ASN A O 1
ATOM 735 N N . TRP A 1 94 ? 14.684 -2.474 -13.190 1.00 87.06 94 TRP A N 1
ATOM 736 C CA . TRP A 1 94 ? 15.042 -1.465 -12.201 1.00 87.06 94 TRP A CA 1
ATOM 737 C C . TRP A 1 94 ? 16.545 -1.473 -11.909 1.00 87.06 94 TRP A C 1
ATOM 739 O O . TRP A 1 94 ? 17.179 -2.521 -11.789 1.00 87.06 94 TRP A O 1
ATOM 749 N N . SER A 1 95 ? 17.113 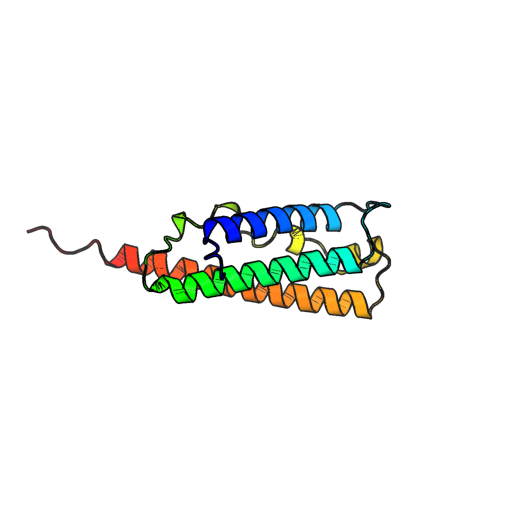-0.283 -11.709 1.00 89.31 95 SER A N 1
ATOM 750 C CA . SER A 1 95 ? 18.460 -0.155 -11.151 1.00 89.31 95 SER A CA 1
ATOM 751 C C . SER A 1 95 ? 18.498 -0.627 -9.692 1.00 89.31 95 SER A C 1
ATOM 753 O O . SER A 1 95 ? 17.482 -0.626 -8.992 1.00 89.31 95 SER A O 1
ATOM 755 N N . SER A 1 96 ? 19.690 -0.953 -9.185 1.00 91.06 96 SER A N 1
ATOM 756 C CA . SER A 1 96 ? 19.883 -1.297 -7.766 1.00 91.06 96 SER A CA 1
ATOM 757 C C . SER A 1 96 ? 19.399 -0.190 -6.821 1.00 91.06 96 SER A C 1
ATOM 759 O O . SER A 1 96 ? 18.886 -0.474 -5.743 1.00 91.06 96 SER A O 1
ATOM 761 N N . GLU A 1 97 ? 19.526 1.074 -7.233 1.00 91.12 97 GLU A N 1
ATOM 762 C CA . GLU A 1 97 ? 19.005 2.226 -6.493 1.00 91.12 97 GLU A CA 1
ATOM 763 C C . GLU A 1 97 ? 17.474 2.195 -6.395 1.00 91.12 97 GLU A C 1
ATOM 765 O O . GLU A 1 97 ? 16.931 2.321 -5.296 1.00 91.12 97 GLU A O 1
ATOM 770 N N . HIS A 1 98 ? 16.779 1.938 -7.509 1.00 87.69 98 HIS A N 1
ATOM 771 C CA . HIS A 1 98 ? 15.324 1.782 -7.509 1.00 87.69 98 HIS A CA 1
ATOM 772 C C . HIS A 1 98 ? 14.892 0.592 -6.645 1.00 87.69 98 HIS A C 1
ATOM 774 O O . HIS A 1 98 ? 14.018 0.751 -5.799 1.00 87.69 98 HIS A O 1
ATOM 780 N N . LEU A 1 99 ? 15.537 -0.573 -6.760 1.00 90.12 99 LEU A N 1
ATOM 781 C CA . LEU A 1 99 ? 15.234 -1.722 -5.897 1.00 90.12 99 LEU A CA 1
ATOM 782 C C . LEU A 1 99 ? 15.403 -1.384 -4.405 1.00 90.12 99 LEU A C 1
ATOM 784 O O . LEU A 1 99 ? 14.555 -1.742 -3.587 1.00 90.12 99 LEU A O 1
ATOM 788 N N . ASN A 1 100 ? 16.470 -0.675 -4.037 1.00 91.88 100 ASN A N 1
ATOM 789 C CA . ASN A 1 100 ? 16.701 -0.275 -2.649 1.00 91.88 100 ASN A CA 1
ATOM 790 C C . ASN A 1 100 ? 15.627 0.695 -2.145 1.00 91.88 100 ASN A C 1
ATOM 792 O O . ASN A 1 100 ? 15.139 0.542 -1.023 1.00 91.88 100 ASN A O 1
ATOM 796 N N . TYR A 1 101 ? 15.216 1.656 -2.975 1.00 90.06 101 TYR A N 1
ATOM 797 C CA . TYR A 1 101 ? 14.129 2.570 -2.634 1.00 90.06 101 TYR A CA 1
ATOM 798 C C . TYR A 1 101 ? 12.793 1.828 -2.469 1.00 90.06 101 TYR A C 1
ATOM 800 O O . TYR A 1 101 ? 12.079 2.057 -1.493 1.00 90.06 101 TYR A O 1
ATOM 808 N N . PHE A 1 102 ? 12.498 0.861 -3.343 1.00 89.19 102 PHE A N 1
ATOM 809 C CA . PHE A 1 102 ? 11.316 0.004 -3.223 1.00 89.19 102 PHE A CA 1
ATOM 810 C C . PHE A 1 102 ? 11.321 -0.804 -1.924 1.00 89.19 102 PHE A C 1
ATOM 812 O O . PHE A 1 102 ? 10.333 -0.805 -1.191 1.00 89.19 102 PHE A O 1
ATOM 819 N N . LYS A 1 103 ? 12.445 -1.447 -1.588 1.00 90.50 103 LYS A N 1
ATOM 820 C CA . LYS A 1 103 ? 12.597 -2.187 -0.326 1.00 90.50 103 LYS A CA 1
ATOM 821 C C . LYS A 1 103 ? 12.373 -1.294 0.894 1.00 90.50 103 LYS A C 1
ATOM 823 O O . LYS A 1 103 ? 11.745 -1.731 1.855 1.00 90.50 103 LYS A O 1
ATOM 828 N N . LYS A 1 104 ? 12.844 -0.043 0.851 1.00 91.69 104 LYS A N 1
ATOM 829 C CA . LYS A 1 104 ? 12.605 0.930 1.922 1.00 91.69 104 LYS A CA 1
ATOM 830 C C . LYS A 1 104 ? 11.113 1.239 2.075 1.00 91.69 104 LYS A C 1
ATOM 832 O O . LYS A 1 104 ? 10.587 1.072 3.172 1.00 91.69 104 LYS A O 1
ATOM 837 N N . LEU A 1 105 ? 10.429 1.591 0.984 1.00 90.06 105 LEU A N 1
ATOM 838 C CA . LEU A 1 105 ? 8.982 1.844 1.007 1.00 90.06 105 LEU A CA 1
ATOM 839 C C . LEU A 1 105 ? 8.192 0.628 1.490 1.00 90.06 105 LEU A C 1
ATOM 841 O O . LEU A 1 105 ? 7.241 0.775 2.249 1.00 90.06 105 LEU A O 1
ATOM 845 N N . ARG A 1 106 ? 8.606 -0.577 1.091 1.00 90.12 106 ARG A N 1
ATOM 846 C CA . ARG A 1 106 ? 8.001 -1.836 1.531 1.00 90.12 106 ARG A CA 1
ATOM 847 C C . ARG A 1 106 ? 8.130 -2.042 3.041 1.00 90.12 106 ARG A C 1
ATOM 849 O O . ARG A 1 106 ? 7.162 -2.436 3.683 1.00 90.12 106 ARG A O 1
ATOM 856 N N . ASN A 1 107 ? 9.296 -1.758 3.615 1.00 88.75 107 ASN A N 1
ATOM 857 C CA . ASN A 1 107 ? 9.500 -1.839 5.064 1.00 88.75 107 ASN A CA 1
ATOM 858 C C . ASN A 1 107 ? 8.655 -0.804 5.821 1.00 88.75 107 ASN A C 1
ATOM 860 O O . ASN A 1 107 ? 8.127 -1.109 6.892 1.00 88.75 107 ASN A O 1
ATOM 864 N N . GLU A 1 108 ? 8.494 0.395 5.258 1.00 91.44 108 GLU A N 1
ATOM 865 C CA . GLU A 1 108 ? 7.588 1.417 5.793 1.00 91.44 108 GLU A CA 1
ATOM 866 C C . GLU A 1 108 ? 6.134 0.927 5.755 1.00 91.44 108 GLU A C 1
ATOM 868 O O . GLU A 1 108 ? 5.451 0.996 6.773 1.00 91.44 108 GLU A O 1
ATOM 873 N N . THR A 1 109 ? 5.687 0.325 4.644 1.00 91.06 109 THR A N 1
ATOM 874 C CA . THR A 1 109 ? 4.353 -0.292 4.539 1.00 91.06 109 THR A CA 1
ATOM 875 C C . THR A 1 109 ? 4.129 -1.348 5.614 1.00 91.06 109 THR A C 1
ATOM 877 O O . THR A 1 109 ? 3.113 -1.309 6.299 1.00 91.06 109 THR A O 1
ATOM 880 N N . ILE A 1 110 ? 5.079 -2.274 5.786 1.00 88.00 110 ILE A N 1
ATOM 881 C CA . ILE A 1 110 ? 4.998 -3.337 6.800 1.00 88.00 110 ILE A CA 1
ATOM 882 C C . ILE A 1 110 ? 4.882 -2.737 8.203 1.00 88.00 110 ILE A C 1
ATOM 884 O O . ILE A 1 110 ? 4.113 -3.226 9.025 1.00 88.00 110 ILE A O 1
ATOM 888 N N . SER A 1 111 ? 5.643 -1.680 8.485 1.00 89.44 111 SER A N 1
ATOM 889 C CA . SER A 1 111 ? 5.619 -1.024 9.794 1.00 89.44 111 SER A CA 1
ATOM 890 C C . SER A 1 111 ? 4.280 -0.331 10.051 1.00 89.44 111 SER A C 1
ATOM 892 O O . SER A 1 111 ? 3.685 -0.539 11.104 1.00 89.44 111 SER A O 1
ATOM 894 N N . LEU A 1 112 ? 3.774 0.432 9.074 1.00 89.38 112 LEU A N 1
ATOM 895 C CA . LEU A 1 112 ? 2.464 1.089 9.150 1.00 89.38 112 LEU A CA 1
ATOM 896 C C . LEU A 1 112 ? 1.337 0.073 9.344 1.00 89.38 112 LEU A C 1
ATOM 898 O O . LEU A 1 112 ? 0.438 0.293 10.152 1.00 89.38 112 LEU A O 1
ATOM 902 N N . TRP A 1 113 ? 1.416 -1.046 8.625 1.00 86.31 113 TRP A N 1
ATOM 903 C CA . TRP A 1 113 ? 0.463 -2.138 8.733 1.00 86.31 113 TRP A CA 1
ATOM 904 C C . TRP A 1 113 ? 0.414 -2.740 10.137 1.00 86.31 113 TRP A C 1
ATOM 906 O O . TRP A 1 113 ? -0.651 -2.800 10.739 1.00 86.31 113 TRP A O 1
ATOM 916 N N . LYS A 1 114 ? 1.572 -3.100 10.700 1.00 83.50 114 LYS A N 1
ATOM 917 C CA . LYS A 1 114 ? 1.648 -3.640 12.065 1.00 83.50 114 LYS A CA 1
ATOM 918 C C . LYS A 1 114 ? 1.077 -2.675 13.097 1.00 83.50 114 LYS A C 1
ATOM 920 O O . LYS A 1 114 ? 0.345 -3.085 13.987 1.00 83.50 114 LYS A O 1
ATOM 925 N N . THR A 1 115 ? 1.362 -1.379 12.958 1.00 85.69 115 THR A N 1
ATOM 926 C CA . THR A 1 115 ? 0.778 -0.370 13.849 1.00 85.69 115 THR A CA 1
ATOM 927 C C . THR A 1 115 ? -0.746 -0.302 13.707 1.00 85.69 115 THR A C 1
ATOM 929 O O . THR A 1 115 ? -1.431 -0.131 14.713 1.00 85.69 115 THR A O 1
ATOM 932 N N . LEU A 1 116 ? -1.299 -0.441 12.496 1.00 81.69 116 LEU A N 1
ATOM 933 C CA . LEU A 1 116 ? -2.753 -0.520 12.302 1.00 81.69 116 LEU A CA 1
ATOM 934 C C . LEU A 1 116 ? -3.333 -1.744 13.015 1.00 81.69 116 LEU A C 1
ATOM 936 O O . LEU A 1 116 ? -4.285 -1.591 13.773 1.00 81.69 116 LEU A O 1
ATOM 940 N N . GLU A 1 117 ? -2.738 -2.922 12.819 1.00 78.75 117 GLU A N 1
ATOM 941 C CA . GLU A 1 117 ? -3.164 -4.174 13.465 1.00 78.75 117 GLU A CA 1
ATOM 942 C C . GLU A 1 117 ? -3.167 -4.066 14.990 1.00 78.75 117 GLU A C 1
ATOM 944 O O . GLU A 1 117 ? -4.140 -4.455 15.637 1.00 78.75 117 GLU A O 1
ATOM 949 N N . GLU A 1 118 ? -2.114 -3.485 15.568 1.00 79.38 118 GLU A N 1
ATOM 950 C CA . GLU A 1 118 ? -2.032 -3.222 17.004 1.00 79.38 118 GLU A CA 1
ATOM 951 C C . GLU A 1 118 ? -3.192 -2.330 17.465 1.00 79.38 118 GLU A C 1
ATOM 953 O O . GLU A 1 118 ? -3.912 -2.698 18.390 1.00 79.38 118 GLU A O 1
ATOM 958 N N . ASN A 1 119 ? -3.430 -1.195 16.793 1.00 75.94 119 ASN A N 1
ATOM 959 C CA . ASN A 1 119 ? -4.488 -0.251 17.180 1.00 75.94 119 ASN A CA 1
ATOM 960 C C . ASN A 1 119 ? -5.895 -0.863 17.060 1.00 75.94 119 ASN A C 1
ATOM 962 O O . ASN A 1 119 ? -6.722 -0.636 17.936 1.00 75.94 119 ASN A O 1
ATOM 966 N N . MET A 1 120 ? -6.151 -1.678 16.033 1.00 72.19 120 MET A N 1
ATOM 967 C CA . MET A 1 120 ? -7.429 -2.386 15.873 1.00 72.19 120 MET A CA 1
ATOM 968 C C . MET A 1 120 ? -7.625 -3.491 16.925 1.00 72.19 120 MET A C 1
ATOM 970 O O . MET A 1 120 ? -8.744 -3.732 17.376 1.00 72.19 120 MET A O 1
ATOM 974 N N . SER A 1 121 ? -6.542 -4.156 17.340 1.00 65.75 121 SER A N 1
ATOM 975 C CA . SER A 1 121 ? -6.593 -5.231 18.339 1.00 65.75 121 SER A CA 1
ATOM 976 C C . SER A 1 121 ? -6.880 -4.703 19.748 1.00 65.75 121 SER A C 1
ATOM 978 O O . SER A 1 121 ? -7.629 -5.338 20.490 1.00 65.75 121 SER A O 1
ATOM 980 N N . TYR A 1 122 ? -6.335 -3.537 20.122 1.00 57.12 122 TYR A N 1
ATOM 981 C CA . TYR A 1 122 ? -6.563 -2.938 21.445 1.00 57.12 122 TYR A CA 1
ATOM 982 C C . TYR A 1 122 ? -8.049 -2.640 21.724 1.00 57.12 122 TYR A C 1
ATOM 984 O O . TYR A 1 122 ? -8.514 -2.909 22.831 1.00 57.12 122 TYR A O 1
ATOM 992 N N . GLU A 1 123 ? -8.819 -2.173 20.736 1.00 52.03 123 GLU A N 1
ATOM 993 C CA . GLU A 1 123 ? -10.250 -1.872 20.926 1.00 52.03 123 GLU A CA 1
ATOM 994 C C . GLU A 1 123 ? -11.108 -3.127 21.153 1.00 52.03 123 GLU A C 1
ATOM 996 O O . GLU A 1 123 ? -12.006 -3.112 21.997 1.00 52.03 123 GLU A O 1
ATOM 1001 N N . THR A 1 124 ? -10.802 -4.253 20.491 1.00 50.62 124 THR A N 1
ATOM 1002 C CA . THR A 1 124 ? -11.558 -5.506 20.715 1.00 50.62 124 THR A CA 1
ATOM 1003 C C . THR A 1 124 ? -11.439 -6.039 22.149 1.00 50.62 124 THR A C 1
ATOM 1005 O O . THR A 1 124 ? -12.347 -6.715 22.640 1.00 50.62 124 THR A O 1
ATOM 1008 N N . VAL A 1 125 ? -10.355 -5.710 22.863 1.00 47.47 125 VAL A N 1
ATOM 1009 C CA . VAL A 1 125 ? -10.149 -6.120 24.261 1.00 47.47 125 VAL A CA 1
ATOM 1010 C C . VAL A 1 125 ? -10.878 -5.195 25.247 1.00 47.47 125 VAL A C 1
ATOM 1012 O O . VAL A 1 125 ? -11.374 -5.676 26.268 1.00 47.47 125 VAL A O 1
ATOM 1015 N N . GLU A 1 126 ? -11.002 -3.895 24.959 1.00 46.75 126 GLU A N 1
ATOM 1016 C CA . GLU A 1 126 ? -11.737 -2.963 25.833 1.00 46.75 126 GLU A CA 1
ATOM 1017 C C . GLU A 1 126 ? -13.264 -3.157 25.772 1.00 46.75 126 GLU A C 1
ATOM 1019 O O . GLU A 1 126 ? -13.920 -3.129 26.820 1.00 46.75 126 GLU A O 1
ATOM 1024 N N . GLU A 1 127 ? -13.838 -3.464 24.600 1.00 44.97 127 GLU A N 1
ATOM 1025 C CA . GLU A 1 127 ? -15.267 -3.822 24.489 1.00 44.97 127 GLU A CA 1
ATOM 1026 C C . GLU A 1 127 ? -15.595 -5.151 25.194 1.00 44.97 127 GLU A C 1
ATOM 1028 O O . GLU A 1 127 ? -16.664 -5.307 25.786 1.00 44.97 127 GLU A O 1
ATOM 1033 N N . SER A 1 128 ? -14.657 -6.103 25.211 1.00 46.34 128 SER A N 1
ATOM 1034 C CA . SER A 1 128 ? -14.849 -7.405 25.868 1.00 46.34 128 SER A CA 1
ATOM 1035 C C . SER A 1 128 ? -14.873 -7.312 27.400 1.00 46.34 128 SER A C 1
ATOM 1037 O O . SER A 1 128 ? -15.499 -8.138 28.063 1.00 46.34 128 SER A O 1
ATOM 1039 N N . ASN A 1 129 ? -14.216 -6.303 27.980 1.00 45.12 129 ASN A N 1
ATOM 1040 C CA . ASN A 1 129 ? -14.130 -6.116 29.433 1.00 45.12 129 ASN A CA 1
ATOM 1041 C C . ASN A 1 129 ? -15.264 -5.259 30.020 1.00 45.12 129 ASN A C 1
ATOM 1043 O O . ASN A 1 129 ? -15.333 -5.096 31.238 1.00 45.12 129 ASN A O 1
ATOM 1047 N N . SER A 1 130 ? -16.164 -4.721 29.191 1.00 45.44 130 SER A N 1
ATOM 1048 C CA . SER A 1 130 ? -17.285 -3.881 29.638 1.00 45.44 130 SER A CA 1
ATOM 1049 C C . SER A 1 130 ? -18.638 -4.616 29.714 1.00 45.44 130 SER A C 1
ATOM 1051 O O . SER A 1 130 ? -19.630 -4.022 30.135 1.00 45.44 130 SER A O 1
ATOM 1053 N N . VAL A 1 131 ? -18.679 -5.930 29.439 1.00 49.59 131 VAL A N 1
ATOM 1054 C CA . VAL A 1 131 ? -19.854 -6.801 29.666 1.00 49.59 131 VAL A CA 1
ATOM 1055 C C . VAL A 1 131 ? -19.546 -7.859 30.729 1.00 49.59 131 VAL A C 1
ATOM 1057 O O . VAL A 1 131 ? -19.466 -9.049 30.453 1.00 49.59 131 VAL A O 1
ATOM 1060 N N . SER A 1 132 ? -19.350 -7.434 31.975 1.00 50.38 132 SER A N 1
ATOM 1061 C CA . SER A 1 132 ? -19.543 -8.303 33.142 1.00 50.38 132 SER A CA 1
ATOM 1062 C C . SER A 1 132 ? -19.545 -7.464 34.412 1.00 50.38 132 SER A C 1
ATOM 1064 O O . SER A 1 132 ? -18.486 -7.203 34.979 1.00 50.38 132 SER A O 1
ATOM 1066 N N . SER A 1 133 ? -20.732 -7.045 34.848 1.00 48.56 133 SER A N 1
ATOM 1067 C CA . SER A 1 133 ? -21.182 -7.013 36.253 1.00 48.56 133 SER A CA 1
ATOM 1068 C C . SER A 1 133 ? -22.415 -6.121 36.354 1.00 48.56 133 SER A C 1
ATOM 1070 O O . SER A 1 133 ? -22.324 -4.960 36.736 1.00 48.56 133 SER A O 1
ATOM 1072 N N . ASN A 1 134 ? -23.566 -6.658 35.966 1.00 47.88 134 ASN A N 1
ATOM 1073 C CA . ASN A 1 134 ? -24.835 -6.291 36.582 1.00 47.88 134 ASN A CA 1
ATOM 1074 C C . ASN A 1 134 ? -25.850 -7.372 36.228 1.00 47.88 134 ASN A C 1
ATOM 1076 O O . ASN A 1 134 ? -26.607 -7.225 35.282 1.00 47.88 134 ASN A O 1
ATOM 1080 N N . ASP A 1 135 ? -25.829 -8.455 36.996 1.00 47.72 135 ASP A N 1
ATOM 1081 C CA . ASP A 1 135 ? -27.015 -9.270 37.217 1.00 47.72 135 ASP A CA 1
ATOM 1082 C C . ASP A 1 135 ? -27.014 -9.691 38.694 1.00 47.72 135 ASP A C 1
ATOM 1084 O O . ASP A 1 135 ? -26.118 -10.402 39.144 1.00 47.72 135 ASP A O 1
ATOM 1088 N N . ASN A 1 136 ? -27.981 -9.093 39.402 1.00 42.03 136 ASN A N 1
ATOM 1089 C CA . ASN A 1 136 ? -28.515 -9.306 40.759 1.00 42.03 136 ASN A CA 1
ATOM 1090 C C . ASN A 1 136 ? -27.883 -10.361 41.678 1.00 42.03 136 ASN A C 1
ATOM 1092 O O . ASN A 1 136 ? -27.978 -11.569 41.370 1.00 42.03 136 ASN A O 1
#

Foldseek 3Di:
DPDPQDLLNLLVLLLVLLVVLQCLQVDLPPPNDALVVSVVSLVSNLVSLVVNVVCLVVCVVPDPQLVSRDCSLDDPARPNLVDDLVSSCVSNVHDPVSSVVVVVSSVSSVVSSVSVVVSNVVVVVVVVVVPDDDDD